Protein AF-A0A3P9NL72-F1 (afdb_monomer_lite)

Sequence (178 aa):
KIIFLPGSHTLQRVGGCELNIETKAFKGFLKYGYDGEDFLEFDLNGLKWIALRKEAVFLKLLWDTDTQDLEFHHYLLTDLCYGAFNASLVSGQSSLFKTGTVLQMYFKCININLMFLSLSLSGVRSKIMFSIILKFYESSQIRITVIAVVSAVMSIIIIALAFTAYKKRNGKSILKLD

pLDDT: mean 73.27, std 16.95, range [28.56, 97.0]

Foldseek 3Di:
DDDDDVVDKKKKKKWWKKAFPAVRDIDTWIFIDINNHTAWTQDLVVLFIDGPDPVCVVVRVVVRVCSVVSVVSNCLRPVLRVVVVVVCCVVPCVVVDDNRDMAIWMWMDTHLPRIDGDGPDPDDPDPSSVVSVVSSNVSSVVVVVVVVVVVVVVVVVVVVVVVVVVCVVVVVVVPDDD

Secondary structure (DSSP, 8-state):
-PPPPTT---EEEEEEEEEETTT--EEEEEEEEETTEEEEEEETTTTEEEESSGGGHHHHHHHTT-HHHHHHHHHIIIIIHHHHHHHHHHTTGGGG--TT-EEEEEEEEESTT-EEEEE-STT---HHHHHHHHHHHHHHHHHHHHHHHHHHHHHHHHHHHHHHHHHHHHSTTSS---

Radius of gyration: 22.79 Å; chains: 1; bounding box: 63×30×75 Å

Structure (mmCIF, N/CA/C/O backbone):
data_AF-A0A3P9NL72-F1
#
_entry.id   AF-A0A3P9NL72-F1
#
loop_
_atom_site.group_PDB
_atom_site.id
_atom_site.type_symbol
_atom_site.label_atom_id
_atom_site.label_alt_id
_atom_site.label_comp_id
_atom_site.label_asym_id
_atom_site.label_entity_id
_atom_site.label_seq_id
_atom_site.pdbx_PDB_ins_code
_atom_site.Cartn_x
_atom_site.Cartn_y
_atom_site.Cartn_z
_atom_site.occupancy
_atom_site.B_iso_or_equiv
_atom_site.auth_seq_id
_atom_site.auth_comp_id
_atom_site.auth_asym_id
_atom_site.auth_atom_id
_atom_site.pdbx_PDB_model_num
ATOM 1 N N . LYS A 1 1 ? -14.048 16.420 -19.937 1.00 28.56 1 LYS A N 1
ATOM 2 C CA . LYS A 1 1 ? -13.426 15.226 -20.560 1.00 28.56 1 LYS A CA 1
ATOM 3 C C . LYS A 1 1 ? -11.953 15.561 -20.756 1.00 28.56 1 LYS A C 1
ATOM 5 O O . LYS A 1 1 ? -11.677 16.502 -21.483 1.00 28.56 1 LYS A O 1
ATOM 10 N N . ILE A 1 2 ? -11.048 14.933 -20.007 1.00 38.72 2 ILE A N 1
ATOM 11 C CA . ILE A 1 2 ? -9.609 15.232 -20.085 1.00 38.72 2 ILE A CA 1
ATOM 12 C C . ILE A 1 2 ? -9.046 14.417 -21.255 1.00 38.72 2 ILE A C 1
ATOM 14 O O . ILE A 1 2 ? -9.309 13.220 -21.338 1.00 38.72 2 ILE A O 1
ATOM 18 N N . ILE A 1 3 ? -8.376 15.079 -22.196 1.00 39.31 3 ILE A N 1
ATOM 19 C CA . ILE A 1 3 ? -7.780 14.458 -23.385 1.00 39.31 3 ILE A CA 1
ATOM 20 C C . ILE A 1 3 ? -6.348 14.056 -23.015 1.00 39.31 3 ILE A C 1
ATOM 22 O O . ILE A 1 3 ? -5.566 14.916 -22.620 1.00 39.31 3 ILE A O 1
ATOM 26 N N . PHE A 1 4 ? -6.009 12.772 -23.136 1.00 44.59 4 PHE A N 1
ATOM 27 C CA . PHE A 1 4 ? -4.629 12.290 -23.030 1.00 44.59 4 PHE A CA 1
ATOM 28 C C . PHE A 1 4 ? -4.003 12.252 -24.427 1.00 44.59 4 PHE A C 1
ATOM 30 O O . PHE A 1 4 ? -4.633 11.786 -25.377 1.00 44.59 4 PHE A O 1
ATOM 37 N N . LEU A 1 5 ? -2.774 12.757 -24.560 1.00 37.53 5 LEU A N 1
ATOM 38 C CA . LEU A 1 5 ? -1.984 12.585 -25.781 1.00 37.53 5 LEU A CA 1
ATOM 39 C C . LEU A 1 5 ? -1.545 11.112 -25.896 1.00 37.53 5 LEU A C 1
ATOM 41 O O . LEU A 1 5 ? -1.265 10.494 -24.865 1.00 37.53 5 LEU A O 1
ATOM 45 N N . PRO A 1 6 ? -1.440 10.537 -27.108 1.00 43.03 6 PRO A N 1
ATOM 46 C CA . PRO A 1 6 ? -0.832 9.220 -27.284 1.00 43.03 6 PRO A CA 1
ATOM 47 C C . PRO A 1 6 ? 0.587 9.218 -26.689 1.00 43.03 6 PRO A C 1
ATOM 49 O O . PRO A 1 6 ? 1.409 10.061 -27.039 1.00 43.03 6 PRO A O 1
ATOM 52 N N . GLY A 1 7 ? 0.846 8.304 -25.747 1.00 55.09 7 GLY A N 1
ATOM 53 C CA . GLY A 1 7 ? 2.095 8.229 -24.972 1.00 55.09 7 GLY A CA 1
ATOM 54 C C . GLY A 1 7 ? 2.061 8.900 -23.590 1.00 55.09 7 GLY A C 1
ATOM 55 O O . GLY A 1 7 ? 3.055 8.851 -22.869 1.00 55.09 7 GLY A O 1
ATOM 56 N N . SER A 1 8 ? 0.943 9.511 -23.182 1.00 65.31 8 SER A N 1
ATOM 57 C CA . SER A 1 8 ? 0.763 10.009 -21.815 1.00 65.31 8 SER A CA 1
ATOM 58 C C . SER A 1 8 ? 0.184 8.910 -20.925 1.00 65.31 8 SER A C 1
ATOM 60 O O . SER A 1 8 ? -1.015 8.647 -20.962 1.00 65.31 8 SER A O 1
ATOM 62 N N . HIS A 1 9 ? 1.049 8.283 -20.129 1.00 73.25 9 HIS A N 1
ATOM 63 C CA . HIS A 1 9 ? 0.650 7.310 -19.116 1.00 73.25 9 HIS A CA 1
ATOM 64 C C . HIS A 1 9 ? 0.492 7.969 -17.744 1.00 73.25 9 HIS A C 1
ATOM 66 O O . HIS A 1 9 ? 1.226 8.900 -17.401 1.00 73.25 9 HIS A O 1
ATOM 72 N N . THR A 1 10 ? -0.447 7.479 -16.937 1.00 74.31 10 THR A N 1
ATOM 73 C CA . THR A 1 10 ? -0.683 7.980 -15.578 1.00 74.31 10 THR A CA 1
ATOM 74 C C . THR A 1 10 ? -0.502 6.873 -14.556 1.00 74.31 10 THR A C 1
ATOM 76 O O . THR A 1 10 ? -1.235 5.891 -14.563 1.00 74.31 10 THR A O 1
ATOM 79 N N . LEU A 1 11 ? 0.409 7.082 -13.606 1.00 76.62 11 LEU A N 1
ATOM 80 C CA . LEU A 1 11 ? 0.506 6.273 -12.395 1.00 76.62 11 LEU A CA 1
ATOM 81 C C . LEU A 1 11 ? -0.181 7.011 -11.237 1.00 76.62 11 LEU A C 1
ATOM 83 O O . LEU A 1 11 ? 0.149 8.158 -10.921 1.00 76.62 11 LEU A O 1
ATOM 87 N N . GLN A 1 12 ? -1.163 6.359 -10.624 1.00 79.69 12 GLN A N 1
ATOM 88 C CA . GLN A 1 12 ? -1.937 6.860 -9.492 1.00 79.69 12 GLN A CA 1
ATOM 89 C C . GLN A 1 12 ? -1.643 6.015 -8.260 1.00 79.69 12 GLN A C 1
ATOM 91 O O . GLN A 1 12 ? -1.530 4.798 -8.359 1.00 79.69 12 GLN A O 1
ATOM 96 N N . ARG A 1 13 ? -1.557 6.655 -7.096 1.00 83.56 13 ARG A N 1
ATOM 97 C CA . ARG A 1 13 ? -1.406 5.985 -5.800 1.00 83.56 13 ARG A CA 1
ATOM 98 C C . ARG A 1 13 ? -2.636 6.280 -4.959 1.00 83.56 13 ARG A C 1
ATOM 100 O O . ARG A 1 13 ? -3.008 7.441 -4.810 1.00 83.56 13 ARG A O 1
ATOM 107 N N . VAL A 1 14 ? -3.251 5.250 -4.399 1.00 84.88 14 VAL A N 1
ATOM 108 C CA . VAL A 1 14 ? -4.393 5.369 -3.491 1.00 84.88 14 VAL A CA 1
ATOM 109 C C . VAL A 1 14 ? -4.086 4.555 -2.249 1.00 84.88 14 VAL A C 1
ATOM 111 O O . VAL A 1 14 ? -3.877 3.352 -2.335 1.00 84.88 14 VAL A O 1
ATOM 114 N N . GLY A 1 15 ? -4.030 5.198 -1.093 1.00 86.19 15 GLY A N 1
ATOM 115 C CA . GLY A 1 15 ? -3.802 4.524 0.178 1.00 86.19 15 GLY A CA 1
ATOM 116 C C . GLY A 1 15 ? -4.697 5.084 1.259 1.00 86.19 15 GLY A C 1
ATOM 117 O O . GLY A 1 15 ? -5.299 6.143 1.092 1.00 86.19 15 GLY A O 1
ATOM 118 N N . GLY A 1 16 ? -4.800 4.374 2.366 1.00 86.38 16 GLY A N 1
ATOM 119 C CA . GLY A 1 16 ? -5.666 4.792 3.444 1.00 86.38 16 GLY A CA 1
ATOM 120 C C . GLY A 1 16 ? -6.036 3.652 4.359 1.00 86.38 16 GLY A C 1
ATOM 121 O O . GLY A 1 16 ? -5.405 2.595 4.374 1.00 86.38 16 GLY A O 1
ATOM 122 N N . CYS A 1 17 ? -7.060 3.905 5.150 1.00 89.12 17 CYS A N 1
ATOM 123 C CA . CYS A 1 17 ? -7.479 3.004 6.196 1.00 89.12 17 CYS A CA 1
ATOM 124 C C . CYS A 1 17 ? -8.907 3.302 6.633 1.00 89.12 17 CYS A C 1
ATOM 126 O O . CYS A 1 17 ? -9.408 4.423 6.501 1.00 89.12 17 CYS A O 1
ATOM 128 N N . GLU A 1 18 ? -9.544 2.275 7.170 1.00 89.06 18 GLU A N 1
ATOM 129 C CA . GLU A 1 18 ? -10.934 2.271 7.580 1.00 89.06 18 GLU A CA 1
ATOM 130 C C . GLU A 1 18 ? -11.045 1.662 8.976 1.00 89.06 18 GLU A C 1
ATOM 132 O O . GLU A 1 18 ? -10.406 0.650 9.273 1.00 89.06 18 GLU A O 1
ATOM 137 N N . LEU A 1 19 ? -11.859 2.276 9.831 1.00 86.38 19 LEU A N 1
ATOM 138 C CA . LEU A 1 19 ? -12.179 1.778 11.162 1.00 86.38 19 LEU A CA 1
ATOM 139 C C . LEU A 1 19 ? -13.691 1.726 11.336 1.00 86.38 19 LEU A C 1
ATOM 141 O O . LEU A 1 19 ? -14.369 2.754 11.355 1.00 86.38 19 LEU A O 1
ATOM 145 N N . ASN A 1 20 ? -14.215 0.524 11.531 1.00 85.94 20 ASN A N 1
ATOM 146 C CA . ASN A 1 20 ? -15.585 0.338 11.974 1.00 85.94 20 ASN A CA 1
ATOM 147 C C . ASN A 1 20 ? -15.653 0.545 13.494 1.00 85.94 20 ASN A C 1
ATOM 149 O O . ASN A 1 20 ? -15.007 -0.170 14.259 1.00 85.94 20 ASN A O 1
ATOM 153 N N . ILE A 1 21 ? -16.424 1.534 13.947 1.00 81.00 21 ILE A N 1
ATOM 154 C CA . ILE A 1 21 ? -16.446 1.922 15.367 1.00 81.00 21 ILE A CA 1
ATOM 155 C C . ILE A 1 21 ? -17.085 0.845 16.254 1.00 81.00 21 ILE A C 1
ATOM 157 O O . ILE A 1 21 ? -16.695 0.720 17.418 1.00 81.00 21 ILE A O 1
ATOM 161 N N . GLU A 1 22 ? -18.034 0.083 15.711 1.00 82.50 22 GLU A N 1
ATOM 162 C CA . GLU A 1 22 ? -18.830 -0.918 16.425 1.00 82.50 22 GLU A CA 1
ATOM 163 C C . GLU A 1 22 ? -18.078 -2.241 16.564 1.00 82.50 22 GLU A C 1
ATOM 165 O O . GLU A 1 22 ? -17.827 -2.705 17.671 1.00 82.50 22 GLU A O 1
ATOM 170 N N . THR A 1 23 ? -17.645 -2.811 15.440 1.00 87.06 23 THR A N 1
ATOM 171 C CA . THR A 1 23 ? -16.913 -4.089 15.415 1.00 87.06 23 THR A CA 1
ATOM 172 C C . THR A 1 23 ? -15.437 -3.935 15.771 1.00 87.06 23 THR A C 1
ATOM 174 O O . THR A 1 23 ? -14.748 -4.933 15.959 1.00 87.06 23 THR A O 1
ATOM 177 N N . LYS A 1 24 ? -14.929 -2.693 15.812 1.00 84.31 24 LYS A N 1
ATOM 178 C CA . LYS A 1 24 ? -13.494 -2.367 15.877 1.00 84.31 24 LYS A CA 1
ATOM 179 C C . LYS A 1 24 ? -12.679 -2.966 14.729 1.00 84.31 24 LYS A C 1
ATOM 181 O O . LYS A 1 24 ? -11.453 -2.981 14.799 1.00 84.31 24 LYS A O 1
ATOM 186 N N . ALA A 1 25 ? -13.337 -3.414 13.657 1.00 88.94 25 ALA A N 1
ATOM 187 C CA . ALA A 1 25 ? -12.658 -3.910 12.475 1.00 88.94 25 ALA A CA 1
ATOM 188 C C . ALA A 1 25 ? -11.849 -2.775 11.841 1.00 88.94 25 ALA A C 1
ATOM 190 O O . ALA A 1 25 ? -12.392 -1.722 11.495 1.00 88.94 25 ALA A O 1
ATOM 191 N N . PHE A 1 26 ? -10.549 -3.012 11.704 1.00 89.69 26 PHE A N 1
ATOM 192 C CA . PHE A 1 26 ? -9.607 -2.092 11.094 1.00 89.69 26 PHE A CA 1
ATOM 193 C C . PHE A 1 26 ? -9.101 -2.670 9.777 1.00 89.69 26 PHE A C 1
ATOM 195 O O . PHE A 1 26 ? -8.783 -3.857 9.691 1.00 89.69 26 PHE A O 1
ATOM 202 N N . LYS A 1 27 ? -9.003 -1.825 8.754 1.00 91.62 27 LYS A N 1
ATOM 203 C CA . LYS A 1 27 ? -8.494 -2.214 7.443 1.00 91.62 27 LYS A CA 1
ATOM 204 C C . LYS A 1 27 ? -7.645 -1.097 6.863 1.00 91.62 27 LYS A C 1
ATOM 206 O O . LYS A 1 27 ? -8.181 -0.055 6.513 1.00 91.62 27 LYS A O 1
ATOM 211 N N . GLY A 1 28 ? -6.347 -1.329 6.712 1.00 91.62 28 GLY A N 1
ATOM 212 C CA . GLY A 1 28 ? -5.484 -0.504 5.867 1.00 91.62 28 GLY A CA 1
ATOM 213 C C . GLY A 1 28 ? -5.530 -0.972 4.411 1.00 91.62 28 GLY A C 1
ATOM 214 O O . GLY A 1 28 ? -5.886 -2.118 4.130 1.00 91.62 28 GLY A O 1
ATOM 215 N N . PHE A 1 29 ? -5.147 -0.109 3.476 1.00 92.75 29 PHE A N 1
ATOM 216 C CA . PHE A 1 29 ? -4.882 -0.499 2.091 1.00 92.75 29 PHE A CA 1
ATOM 217 C C . PHE A 1 29 ? -3.933 0.494 1.416 1.00 92.75 29 PHE A C 1
ATOM 219 O O . PHE A 1 29 ? -3.883 1.681 1.747 1.00 92.75 29 PHE A O 1
ATOM 226 N N . LEU A 1 30 ? -3.206 0.008 0.413 1.00 90.56 30 LEU A N 1
ATOM 227 C CA . LEU A 1 30 ? -2.407 0.830 -0.484 1.00 90.56 30 LEU A CA 1
ATOM 228 C C . LEU A 1 30 ? -2.335 0.165 -1.855 1.00 90.56 30 LEU A C 1
ATOM 230 O O . LEU A 1 30 ? -1.925 -0.983 -1.978 1.00 90.56 30 LEU A O 1
ATOM 234 N N . LYS A 1 31 ? -2.743 0.898 -2.885 1.00 91.88 31 LYS A N 1
ATOM 235 C CA . LYS A 1 31 ? -2.822 0.443 -4.268 1.00 91.88 31 LYS A CA 1
ATOM 236 C C . LYS A 1 31 ? -2.204 1.468 -5.208 1.00 91.88 31 LYS A C 1
ATOM 238 O O . LYS A 1 31 ? -2.252 2.676 -4.964 1.00 91.88 31 LYS A O 1
ATOM 243 N N . TYR A 1 32 ? -1.661 0.971 -6.305 1.00 87.56 32 TYR A N 1
ATOM 244 C CA . TYR A 1 32 ? -1.271 1.750 -7.463 1.00 87.56 32 TYR A CA 1
ATOM 245 C C . TYR A 1 32 ? -2.146 1.361 -8.647 1.00 87.56 32 TYR A C 1
ATOM 247 O O . TYR A 1 32 ? -2.382 0.175 -8.880 1.00 87.56 32 TYR A O 1
ATOM 255 N N . GLY A 1 33 ? -2.590 2.367 -9.393 1.00 87.50 33 GLY A N 1
ATOM 256 C CA . GLY A 1 33 ? -3.288 2.206 -10.661 1.00 87.50 33 GLY A CA 1
ATOM 257 C C . GLY A 1 33 ? -2.478 2.808 -11.804 1.00 87.50 33 GLY A C 1
ATOM 258 O O . GLY A 1 33 ? -1.889 3.876 -11.643 1.00 87.50 33 GLY A O 1
ATOM 259 N N . TYR A 1 34 ? -2.444 2.137 -12.948 1.00 83.56 34 TYR A N 1
ATOM 260 C CA . TYR A 1 34 ? -1.763 2.583 -14.160 1.00 83.56 34 TYR A CA 1
ATOM 261 C C . TYR A 1 34 ? -2.797 2.752 -15.272 1.00 83.56 34 TYR A C 1
ATOM 263 O O . TYR A 1 34 ? -3.558 1.829 -15.548 1.00 83.56 34 TYR A O 1
ATOM 271 N N . ASP A 1 35 ? -2.877 3.949 -15.851 1.00 85.31 35 ASP A N 1
ATOM 272 C CA . ASP A 1 35 ? -3.889 4.343 -16.845 1.00 85.31 35 ASP A CA 1
ATOM 273 C C . ASP A 1 35 ? -5.341 4.101 -16.394 1.00 85.31 35 ASP A C 1
ATOM 275 O O . ASP A 1 35 ? -6.240 3.853 -17.192 1.00 85.31 35 ASP A O 1
ATOM 279 N N . GLY A 1 36 ? -5.575 4.225 -15.084 1.00 81.81 36 GLY A N 1
ATOM 280 C CA . GLY A 1 36 ? -6.889 4.045 -14.465 1.00 81.81 36 GLY A CA 1
ATOM 281 C C . GLY A 1 36 ? -7.246 2.596 -14.128 1.00 81.81 36 GLY A C 1
ATOM 282 O O . GLY A 1 36 ? -8.321 2.370 -13.578 1.00 81.81 36 GLY A O 1
ATOM 283 N N . GLU A 1 37 ? -6.360 1.637 -14.399 1.00 87.75 37 GLU A N 1
ATOM 284 C CA . GLU A 1 37 ? -6.552 0.222 -14.070 1.00 87.75 37 GLU A CA 1
ATOM 285 C C . GLU A 1 37 ? -5.669 -0.207 -12.894 1.00 87.75 37 GLU A C 1
ATOM 287 O O . GLU A 1 37 ? -4.556 0.293 -12.725 1.00 87.75 37 GLU A O 1
ATOM 292 N N . ASP A 1 38 ? -6.150 -1.156 -12.090 1.00 90.69 38 ASP A 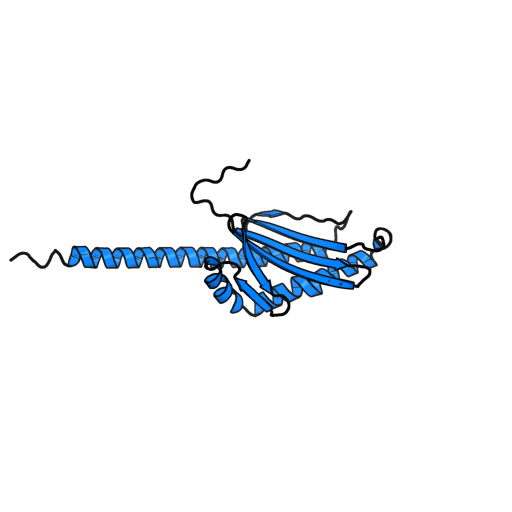N 1
ATOM 293 C CA . ASP A 1 38 ? -5.406 -1.710 -10.958 1.00 90.69 38 ASP A CA 1
ATOM 294 C C . ASP A 1 38 ? -4.073 -2.325 -11.418 1.00 90.69 38 ASP A C 1
ATOM 296 O O . ASP A 1 38 ? -4.016 -3.098 -12.376 1.00 90.69 38 ASP A O 1
ATOM 300 N N . PHE A 1 39 ? -2.983 -1.975 -10.733 1.00 89.94 39 PHE A N 1
ATOM 301 C CA . PHE A 1 39 ? -1.625 -2.285 -11.184 1.00 89.94 39 PHE A CA 1
ATOM 302 C C . PHE A 1 39 ? -0.792 -3.000 -10.116 1.00 89.94 39 PHE A C 1
ATOM 304 O O . PHE A 1 39 ? -0.227 -4.066 -10.376 1.00 89.94 39 PHE A O 1
ATOM 311 N N . LEU A 1 40 ? -0.752 -2.448 -8.901 1.00 92.38 40 LEU A N 1
ATOM 312 C CA . LEU A 1 40 ? -0.002 -2.996 -7.769 1.00 92.38 40 LEU A CA 1
ATOM 313 C C . LEU A 1 40 ? -0.794 -2.813 -6.472 1.00 92.38 40 LEU A C 1
ATOM 315 O O . LEU A 1 40 ? -1.400 -1.766 -6.270 1.00 92.38 40 LEU A O 1
ATOM 319 N N . GLU A 1 41 ? -0.755 -3.781 -5.566 1.00 95.56 41 GLU A N 1
ATOM 320 C CA . GLU A 1 41 ? -1.415 -3.697 -4.258 1.00 95.56 41 GLU A CA 1
ATOM 321 C C . GLU A 1 41 ? -0.459 -4.108 -3.145 1.00 95.56 41 GLU A C 1
ATOM 323 O O . GLU A 1 41 ? 0.314 -5.044 -3.305 1.00 95.56 41 GLU A O 1
ATOM 328 N N . PHE A 1 42 ? -0.482 -3.395 -2.026 1.00 95.50 42 PHE A N 1
ATOM 329 C CA . PHE A 1 42 ? 0.314 -3.737 -0.858 1.00 95.50 42 PHE A CA 1
ATOM 330 C C . PHE A 1 42 ? -0.444 -4.741 0.013 1.00 95.50 42 PHE A C 1
ATOM 332 O O . PHE A 1 42 ? -1.512 -4.430 0.543 1.00 95.50 42 PHE A O 1
ATOM 339 N N . ASP A 1 43 ? 0.120 -5.935 0.174 1.00 96.00 43 ASP A N 1
ATOM 340 C CA . ASP A 1 43 ? -0.336 -6.929 1.137 1.00 96.00 43 ASP A CA 1
ATOM 341 C C . ASP A 1 43 ? 0.185 -6.554 2.522 1.00 96.00 43 ASP A C 1
ATOM 343 O O . ASP A 1 43 ? 1.338 -6.817 2.870 1.00 96.00 43 ASP A O 1
ATOM 347 N N . LEU A 1 44 ? -0.688 -5.929 3.308 1.00 93.50 44 LEU A N 1
ATOM 348 C CA . LEU A 1 44 ? -0.387 -5.504 4.672 1.00 93.50 44 LEU A CA 1
ATOM 349 C C . LEU A 1 44 ? -0.016 -6.666 5.590 1.00 93.50 44 LEU A C 1
ATOM 351 O O . LEU A 1 44 ? 0.865 -6.508 6.424 1.00 93.50 44 LEU A O 1
ATOM 355 N N . ASN A 1 45 ? -0.649 -7.828 5.430 1.00 91.88 45 ASN A N 1
ATOM 356 C CA . ASN A 1 45 ? -0.391 -8.971 6.305 1.00 91.88 45 ASN A CA 1
ATOM 357 C C . ASN A 1 45 ? 0.929 -9.657 5.945 1.00 91.88 45 ASN A C 1
ATOM 359 O O . ASN A 1 45 ? 1.654 -10.123 6.818 1.00 91.88 45 ASN A O 1
ATOM 363 N N . GLY A 1 46 ? 1.225 -9.738 4.647 1.00 93.38 46 GLY A N 1
ATOM 364 C CA . GLY A 1 46 ? 2.435 -10.369 4.133 1.00 93.38 46 GLY A CA 1
ATOM 365 C C . GLY A 1 46 ? 3.648 -9.447 4.014 1.00 93.38 46 GLY A C 1
ATOM 366 O O . GLY A 1 46 ? 4.690 -9.940 3.590 1.00 93.38 46 GLY A O 1
ATOM 367 N N . LEU A 1 47 ? 3.501 -8.149 4.320 1.00 94.69 47 LEU A N 1
ATOM 368 C CA . LEU A 1 47 ? 4.486 -7.080 4.096 1.00 94.69 47 LEU A CA 1
ATOM 369 C C . LEU A 1 47 ? 5.170 -7.201 2.730 1.00 94.69 47 LEU A C 1
ATOM 371 O O . LEU A 1 47 ? 6.388 -7.303 2.624 1.00 94.69 47 LEU A O 1
ATOM 375 N N . LYS A 1 48 ? 4.372 -7.235 1.666 1.00 95.19 48 LYS A N 1
ATOM 376 C CA . LYS A 1 48 ? 4.878 -7.408 0.301 1.00 95.19 48 LYS A CA 1
ATOM 377 C C . LYS A 1 48 ? 3.937 -6.795 -0.714 1.00 95.19 48 LYS A C 1
ATOM 379 O O . LYS A 1 48 ? 2.751 -6.610 -0.464 1.00 95.19 48 LYS A O 1
ATOM 384 N N . TRP A 1 49 ? 4.443 -6.542 -1.905 1.00 96.12 49 TRP A N 1
ATOM 385 C CA . TRP A 1 49 ? 3.635 -6.098 -3.026 1.00 96.12 49 TRP A CA 1
ATOM 386 C C . TRP A 1 49 ? 2.999 -7.282 -3.751 1.00 96.12 49 TRP A C 1
ATOM 388 O O . TRP A 1 49 ? 3.576 -8.361 -3.878 1.00 96.12 49 TRP A O 1
ATOM 398 N N . ILE A 1 50 ? 1.801 -7.084 -4.276 1.00 97.00 50 ILE A N 1
ATOM 399 C CA . ILE A 1 50 ? 1.094 -7.991 -5.170 1.00 97.00 50 ILE A CA 1
ATOM 400 C C . ILE A 1 50 ? 1.028 -7.298 -6.526 1.00 97.00 50 ILE A C 1
ATOM 402 O O . ILE A 1 50 ? 0.471 -6.208 -6.661 1.00 97.00 50 ILE A O 1
ATOM 406 N N . ALA A 1 51 ? 1.617 -7.933 -7.538 1.00 94.94 51 ALA A N 1
ATOM 407 C CA . ALA A 1 51 ? 1.503 -7.485 -8.916 1.00 94.94 51 ALA A CA 1
ATOM 408 C C . ALA A 1 51 ? 0.162 -7.953 -9.479 1.00 94.94 51 ALA A C 1
ATOM 410 O O . ALA A 1 51 ? -0.078 -9.155 -9.580 1.00 94.94 51 ALA A O 1
ATOM 411 N N . LEU A 1 52 ? -0.701 -7.004 -9.838 1.00 95.81 52 LEU A N 1
ATOM 412 C CA . LEU A 1 52 ? -2.018 -7.294 -10.413 1.00 95.81 52 LEU A CA 1
ATOM 413 C C . LEU A 1 52 ? -1.946 -7.419 -11.939 1.00 95.81 52 LEU A C 1
ATOM 415 O O . LEU A 1 52 ? -2.809 -8.033 -12.563 1.00 95.81 52 LEU A O 1
ATOM 419 N N . ARG A 1 53 ? -0.874 -6.888 -12.539 1.00 91.06 53 ARG A N 1
ATOM 420 C CA . ARG A 1 53 ? -0.570 -7.001 -13.967 1.00 91.06 53 ARG A CA 1
ATOM 421 C C . ARG A 1 53 ? 0.863 -7.468 -14.192 1.00 91.06 53 ARG A C 1
ATOM 423 O O . ARG A 1 53 ? 1.732 -7.288 -13.338 1.00 91.06 53 ARG A O 1
ATOM 430 N N . LYS A 1 54 ? 1.125 -8.054 -15.363 1.00 90.75 54 LYS A N 1
ATOM 431 C CA . LYS A 1 54 ? 2.443 -8.618 -15.710 1.00 90.75 54 LYS A CA 1
ATOM 432 C C . LYS A 1 54 ? 3.521 -7.538 -15.774 1.00 90.75 54 LYS A C 1
ATOM 434 O O . LYS A 1 54 ? 4.648 -7.755 -15.345 1.00 90.75 54 LYS A O 1
ATOM 439 N N . GLU A 1 55 ? 3.146 -6.359 -16.243 1.00 85.44 55 GLU A N 1
ATOM 440 C CA . GLU A 1 55 ? 3.978 -5.165 -16.351 1.00 85.44 55 GLU A CA 1
ATOM 441 C C . GLU A 1 55 ? 4.449 -4.661 -14.973 1.00 85.44 55 GLU A C 1
ATOM 443 O O . GLU A 1 55 ? 5.490 -4.017 -14.870 1.00 85.44 55 GLU A O 1
ATOM 448 N N . ALA A 1 56 ? 3.728 -4.998 -13.897 1.00 86.81 56 ALA A N 1
ATOM 449 C CA . ALA A 1 56 ? 4.047 -4.584 -12.533 1.00 86.81 56 ALA A CA 1
ATOM 450 C C . ALA A 1 56 ? 5.002 -5.545 -11.798 1.00 86.81 56 ALA A C 1
ATOM 452 O O . ALA A 1 56 ? 5.491 -5.215 -10.717 1.00 86.81 56 ALA A O 1
ATOM 453 N N . VAL A 1 57 ? 5.300 -6.726 -12.360 1.00 91.50 57 VAL A N 1
ATOM 454 C CA . VAL A 1 57 ? 6.116 -7.765 -11.696 1.00 91.50 57 VAL A CA 1
ATOM 455 C C . VAL A 1 57 ? 7.519 -7.260 -11.365 1.00 91.50 57 VAL A C 1
ATOM 457 O O . VAL A 1 57 ? 8.026 -7.525 -10.278 1.00 91.50 57 VAL A O 1
ATOM 460 N N . PHE A 1 58 ? 8.129 -6.488 -12.268 1.00 85.31 58 PHE A N 1
ATOM 461 C CA . PHE A 1 58 ? 9.441 -5.892 -12.022 1.00 85.31 58 PHE A CA 1
ATOM 462 C C . PHE A 1 58 ? 9.419 -4.927 -10.827 1.00 85.31 58 PHE A C 1
ATOM 464 O O . PHE A 1 58 ? 10.295 -4.989 -9.969 1.00 85.31 58 PHE A O 1
ATOM 471 N N . LEU A 1 59 ? 8.393 -4.074 -10.737 1.00 83.25 59 LEU A N 1
ATOM 472 C CA . LEU A 1 59 ? 8.248 -3.123 -9.633 1.00 83.25 59 LEU A CA 1
ATOM 473 C C . LEU A 1 59 ? 7.989 -3.827 -8.305 1.00 83.25 59 LEU A C 1
ATOM 475 O O . LEU A 1 59 ? 8.600 -3.455 -7.310 1.00 83.25 59 LEU A O 1
ATOM 479 N N . LYS A 1 60 ? 7.155 -4.874 -8.300 1.00 91.62 60 LYS A N 1
ATOM 480 C CA . LYS A 1 60 ? 6.980 -5.745 -7.131 1.00 91.62 60 LYS A CA 1
ATOM 481 C C . LYS A 1 60 ? 8.327 -6.273 -6.636 1.00 91.62 60 LYS A C 1
ATOM 483 O O . LYS A 1 60 ? 8.640 -6.104 -5.467 1.00 91.62 60 LYS A O 1
ATOM 488 N N . LEU A 1 61 ? 9.115 -6.896 -7.517 1.00 90.44 61 LEU A N 1
ATOM 489 C CA . LEU A 1 61 ? 10.407 -7.478 -7.142 1.00 90.44 61 LEU A CA 1
ATOM 490 C C . LEU A 1 61 ? 11.366 -6.421 -6.598 1.00 90.44 61 LEU A C 1
ATOM 492 O O . LEU A 1 61 ? 12.027 -6.670 -5.601 1.00 90.44 61 LEU A O 1
ATOM 496 N N . LEU A 1 62 ? 11.420 -5.245 -7.225 1.00 85.75 62 LEU A N 1
ATOM 497 C CA . LEU A 1 62 ? 12.263 -4.149 -6.762 1.00 85.75 62 LEU A CA 1
ATOM 498 C C . LEU A 1 62 ? 11.826 -3.653 -5.377 1.00 85.75 62 LEU A C 1
ATOM 500 O O . LEU A 1 62 ? 12.655 -3.495 -4.489 1.00 85.75 62 LEU A O 1
ATOM 504 N N . TRP A 1 63 ? 10.533 -3.411 -5.177 1.00 87.88 63 TRP A N 1
ATOM 505 C CA . TRP A 1 63 ? 10.029 -2.819 -3.937 1.00 87.88 63 TRP A CA 1
ATOM 506 C C . TRP A 1 63 ? 9.966 -3.805 -2.772 1.00 87.88 63 TRP A C 1
ATOM 508 O O . TRP A 1 63 ? 10.095 -3.381 -1.632 1.00 87.88 63 TRP A O 1
ATOM 518 N N . ASP A 1 64 ? 9.838 -5.105 -3.039 1.00 92.81 64 ASP A N 1
ATOM 519 C CA . ASP A 1 64 ? 9.919 -6.143 -2.005 1.00 92.81 64 ASP A CA 1
ATOM 520 C C . ASP A 1 64 ? 11.331 -6.296 -1.412 1.00 92.81 64 ASP A C 1
ATOM 522 O O . ASP A 1 64 ? 11.488 -6.929 -0.371 1.00 92.81 64 ASP A O 1
ATOM 526 N N . THR A 1 65 ? 12.368 -5.737 -2.051 1.00 90.81 65 THR A N 1
ATOM 527 C CA . THR A 1 65 ? 13.735 -5.759 -1.494 1.00 90.81 65 THR A CA 1
ATOM 528 C C . THR A 1 65 ? 13.980 -4.681 -0.443 1.00 90.81 65 THR A C 1
ATOM 530 O O . THR A 1 65 ? 14.923 -4.801 0.338 1.00 90.81 65 THR A O 1
ATOM 533 N N . ASP A 1 66 ? 13.140 -3.645 -0.396 1.00 88.06 66 ASP A N 1
ATOM 534 C CA . ASP A 1 66 ? 13.284 -2.529 0.535 1.00 88.06 66 ASP A CA 1
ATOM 535 C C . ASP A 1 66 ? 12.469 -2.784 1.808 1.00 88.06 66 ASP A C 1
ATOM 537 O O . ASP A 1 66 ? 11.354 -2.292 1.980 1.00 88.06 66 ASP A O 1
ATOM 541 N N . THR A 1 67 ? 13.019 -3.596 2.712 1.00 89.44 67 THR A N 1
ATOM 542 C CA . THR A 1 67 ? 12.324 -4.008 3.942 1.00 89.44 67 THR A CA 1
ATOM 543 C C . THR A 1 67 ? 11.936 -2.830 4.830 1.00 89.44 67 THR A C 1
ATOM 545 O O . THR A 1 67 ? 10.863 -2.848 5.430 1.00 89.44 67 THR A O 1
ATOM 548 N N . GLN A 1 68 ? 12.767 -1.786 4.878 1.00 88.06 68 GLN A N 1
ATOM 549 C CA . GLN A 1 68 ? 12.484 -0.583 5.658 1.00 88.06 68 GLN A CA 1
ATOM 550 C C . GLN A 1 68 ? 11.252 0.145 5.116 1.00 88.06 68 GLN A C 1
ATOM 552 O O . GLN A 1 68 ? 10.399 0.594 5.883 1.00 88.06 68 GLN A O 1
ATOM 557 N N . ASP A 1 69 ? 11.131 0.241 3.795 1.00 84.31 69 ASP A N 1
ATOM 558 C CA . ASP A 1 69 ? 9.972 0.854 3.165 1.00 84.31 69 ASP A CA 1
ATOM 559 C C . ASP A 1 69 ? 8.697 0.003 3.340 1.00 84.31 69 ASP A C 1
ATOM 561 O O . ASP A 1 69 ? 7.623 0.558 3.586 1.00 84.31 69 ASP A O 1
ATOM 565 N N . LEU A 1 70 ? 8.787 -1.332 3.303 1.00 91.44 70 LEU A N 1
ATOM 566 C CA . LEU A 1 70 ? 7.650 -2.224 3.593 1.00 91.44 70 LEU A CA 1
ATOM 567 C C . LEU A 1 70 ? 7.145 -2.036 5.035 1.00 91.44 70 LEU A C 1
ATOM 569 O O . LEU A 1 70 ? 5.942 -1.866 5.256 1.00 91.44 70 LEU A O 1
ATOM 573 N N . GLU A 1 71 ? 8.056 -2.004 6.009 1.00 91.75 71 GLU A N 1
ATOM 574 C CA . GLU A 1 71 ? 7.742 -1.754 7.422 1.00 91.75 71 GLU A CA 1
ATOM 575 C C . GLU A 1 71 ? 7.143 -0.361 7.638 1.00 91.75 71 GLU A C 1
ATOM 577 O O . GLU A 1 71 ? 6.166 -0.202 8.376 1.00 91.75 71 GLU A O 1
ATOM 582 N N . PHE A 1 72 ? 7.676 0.652 6.952 1.00 87.69 72 PHE A N 1
ATOM 583 C CA . PHE A 1 72 ? 7.141 2.006 7.002 1.00 87.69 72 PHE A CA 1
ATOM 584 C C . PHE A 1 72 ? 5.700 2.071 6.483 1.00 87.69 72 PHE A C 1
ATOM 586 O O . PHE A 1 72 ? 4.843 2.686 7.124 1.00 87.69 72 PHE A O 1
ATOM 593 N N . HIS A 1 73 ? 5.409 1.427 5.348 1.00 88.50 73 HIS A N 1
ATOM 594 C CA . HIS A 1 73 ? 4.049 1.353 4.815 1.00 88.50 73 HIS A CA 1
ATOM 595 C C . HIS A 1 73 ? 3.109 0.622 5.765 1.00 88.50 73 HIS A C 1
ATOM 597 O O . HIS A 1 73 ? 1.990 1.090 5.969 1.00 88.50 73 HIS A O 1
ATOM 603 N N . HIS A 1 74 ? 3.565 -0.476 6.369 1.00 93.38 74 HIS A N 1
ATOM 604 C CA . HIS A 1 74 ? 2.800 -1.186 7.384 1.00 93.38 74 HIS A CA 1
ATOM 605 C C . HIS A 1 74 ? 2.450 -0.252 8.549 1.00 93.38 74 HIS A C 1
ATOM 607 O O . HIS A 1 74 ? 1.275 0.035 8.750 1.00 93.38 74 HIS A O 1
ATOM 613 N N . TYR A 1 75 ? 3.449 0.328 9.221 1.00 90.38 75 TYR A N 1
ATOM 614 C CA . TYR A 1 75 ? 3.258 1.255 10.345 1.00 90.38 75 TYR A CA 1
ATOM 615 C C . TYR A 1 75 ? 2.329 2.438 10.011 1.00 90.38 75 TYR A C 1
ATOM 617 O O . TYR A 1 75 ? 1.469 2.827 10.806 1.00 90.38 75 TYR A O 1
ATOM 625 N N . LEU A 1 76 ? 2.483 3.023 8.818 1.00 86.00 76 LEU A N 1
ATOM 626 C CA . LEU A 1 76 ? 1.663 4.140 8.349 1.00 86.00 76 LEU A CA 1
ATOM 627 C C . LEU A 1 76 ? 0.184 3.751 8.207 1.00 86.00 76 LEU A C 1
ATOM 629 O O . LEU A 1 76 ? -0.703 4.517 8.591 1.00 86.00 76 LEU A O 1
ATOM 633 N N . LEU A 1 77 ? -0.067 2.575 7.630 1.00 90.44 77 LEU A N 1
ATOM 634 C CA . LEU A 1 77 ? -1.398 2.070 7.294 1.00 90.44 77 LEU A CA 1
ATOM 635 C C . LEU A 1 77 ? -2.053 1.293 8.440 1.00 90.44 77 LEU A C 1
ATOM 637 O O . LEU A 1 77 ? -3.232 0.969 8.318 1.00 90.44 77 LEU A O 1
ATOM 641 N N . THR A 1 78 ? -1.327 1.018 9.528 1.00 90.88 78 THR A N 1
ATOM 642 C CA . THR A 1 78 ? -1.830 0.397 10.759 1.00 90.88 78 THR A CA 1
ATOM 643 C C . THR A 1 78 ? -1.789 1.382 11.925 1.00 90.88 78 THR A C 1
ATOM 645 O O . THR A 1 78 ? -2.758 2.109 12.141 1.00 90.88 78 THR A O 1
ATOM 648 N N . ASP A 1 79 ? -0.675 1.452 12.650 1.00 88.88 79 ASP A N 1
ATOM 649 C CA . ASP A 1 79 ? -0.536 2.126 13.940 1.00 88.88 79 ASP A CA 1
ATOM 650 C C . ASP A 1 79 ? -0.807 3.623 13.843 1.00 88.88 79 ASP A C 1
ATOM 652 O O . ASP A 1 79 ? -1.567 4.185 14.637 1.00 88.88 79 ASP A O 1
ATOM 656 N N . LEU A 1 80 ? -0.211 4.285 12.848 1.00 83.88 80 LEU A N 1
ATOM 657 C CA . LEU A 1 80 ? -0.330 5.732 12.718 1.00 83.88 80 LEU A CA 1
ATOM 658 C C . LEU A 1 80 ? -1.747 6.134 12.302 1.00 83.88 80 LEU A C 1
ATOM 660 O O . LEU A 1 80 ? -2.308 7.095 12.838 1.00 83.88 80 LEU A O 1
ATOM 664 N N . CYS A 1 81 ? -2.351 5.373 11.389 1.00 83.00 81 CYS A N 1
ATOM 665 C CA . CYS A 1 81 ? -3.740 5.584 11.024 1.00 83.00 81 CYS A CA 1
ATOM 666 C C . CYS A 1 81 ? -4.695 5.309 12.195 1.00 83.00 81 CYS A C 1
ATOM 668 O O . CYS A 1 81 ? -5.555 6.137 12.507 1.00 83.00 81 CYS A O 1
ATOM 670 N N . TYR A 1 82 ? -4.547 4.166 12.861 1.00 85.25 82 TYR A N 1
ATOM 671 C CA . TYR A 1 82 ? -5.386 3.804 13.996 1.00 85.25 82 TYR A CA 1
ATOM 672 C C . TYR A 1 82 ? -5.274 4.845 15.118 1.00 85.25 82 TYR A C 1
ATOM 674 O O . TYR A 1 82 ? -6.284 5.277 15.678 1.00 85.25 82 TYR A O 1
ATOM 682 N N . GLY A 1 83 ? -4.060 5.337 15.380 1.00 83.56 83 GLY A N 1
ATOM 683 C CA . GLY A 1 83 ? -3.809 6.442 16.300 1.00 83.56 83 GLY A CA 1
ATOM 684 C C . GLY A 1 83 ? -4.545 7.727 15.906 1.00 83.56 83 GLY A C 1
ATOM 685 O O . GLY A 1 83 ? -5.114 8.393 16.772 1.00 83.56 83 GLY A O 1
ATOM 686 N N . ALA A 1 84 ? -4.611 8.055 14.611 1.00 78.25 84 ALA A N 1
ATOM 687 C CA . ALA A 1 84 ? -5.374 9.203 14.122 1.00 78.25 84 ALA A CA 1
ATOM 688 C C . ALA A 1 84 ? -6.888 9.049 14.364 1.00 78.25 84 ALA A C 1
ATOM 690 O O . ALA A 1 84 ? -7.543 10.011 14.786 1.00 78.25 84 ALA A O 1
ATOM 691 N N . PHE A 1 85 ? -7.444 7.848 14.167 1.00 79.38 85 PHE A N 1
ATOM 692 C CA . PHE A 1 85 ? -8.840 7.569 14.512 1.00 79.38 85 PHE A CA 1
ATOM 69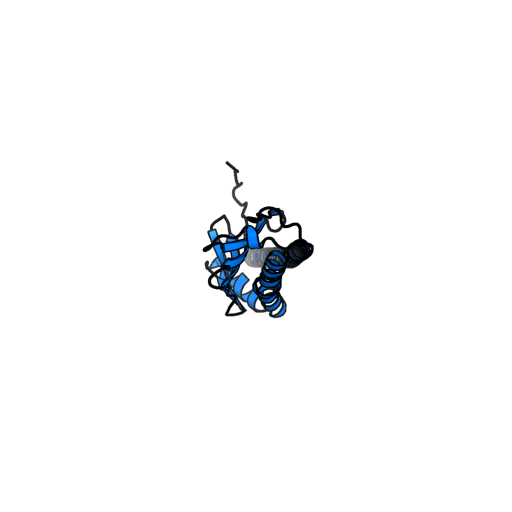3 C C . PHE A 1 85 ? -9.086 7.666 16.017 1.00 79.38 85 PHE A C 1
ATOM 695 O O . PHE A 1 85 ? -10.026 8.342 16.434 1.00 79.38 85 PHE A O 1
ATOM 702 N N . ASN A 1 86 ? -8.227 7.060 16.839 1.00 78.50 86 ASN A N 1
ATOM 703 C CA . ASN A 1 86 ? -8.390 7.069 18.291 1.00 78.50 86 ASN A CA 1
ATOM 704 C C . ASN A 1 86 ? -8.301 8.488 18.869 1.00 78.50 86 ASN A C 1
ATOM 706 O O . ASN A 1 86 ? -9.134 8.880 19.681 1.00 78.50 86 ASN A O 1
ATOM 710 N N . ALA A 1 87 ? -7.358 9.303 18.389 1.00 74.38 87 ALA A N 1
ATOM 711 C CA . ALA A 1 87 ? -7.265 10.710 18.774 1.00 74.38 87 ALA A CA 1
ATOM 712 C C . ALA A 1 87 ? -8.549 11.487 18.429 1.00 74.38 87 ALA A C 1
ATOM 714 O O . ALA A 1 87 ? -9.036 12.276 19.239 1.00 74.38 87 ALA A O 1
ATOM 715 N N . SER A 1 88 ? -9.128 11.228 17.251 1.00 67.12 88 SER A N 1
ATOM 716 C CA . SER A 1 88 ? -10.375 11.869 16.813 1.00 67.12 88 SER A CA 1
ATOM 717 C C . SER A 1 88 ? -11.568 11.437 17.678 1.00 67.12 88 SER A C 1
ATOM 719 O O . SER A 1 88 ? -12.363 12.282 18.093 1.00 67.12 88 SER A O 1
ATOM 721 N N . LEU A 1 89 ? -11.647 10.150 18.037 1.00 70.69 89 LEU A N 1
ATOM 722 C CA . LEU A 1 89 ? -12.665 9.603 18.942 1.00 70.69 89 LEU A CA 1
ATOM 723 C C . LEU A 1 89 ? -12.563 10.199 20.356 1.00 70.69 89 LEU A C 1
ATOM 725 O O . LEU A 1 89 ? -13.578 10.615 20.915 1.00 70.69 89 LEU A O 1
ATOM 729 N N . VAL A 1 90 ? -11.347 10.284 20.912 1.00 68.00 90 VAL A N 1
ATOM 730 C CA . VAL A 1 90 ? -11.080 10.838 22.254 1.00 68.00 90 VAL A CA 1
ATOM 731 C C . VAL A 1 90 ? -11.359 12.343 22.317 1.00 68.00 90 VAL A C 1
ATOM 733 O O . VAL A 1 90 ? -11.849 12.824 23.333 1.00 68.00 90 VAL A O 1
ATOM 736 N N . SER A 1 91 ? -11.135 13.092 21.230 1.00 64.25 91 SER A N 1
ATOM 737 C CA . SER A 1 91 ? -11.401 14.542 21.168 1.00 64.25 91 SER A CA 1
ATOM 738 C C . SER A 1 91 ? -12.888 14.951 21.179 1.00 64.25 91 SER A C 1
ATOM 740 O O . SER A 1 91 ? -13.203 16.112 20.932 1.00 64.25 91 SER A O 1
ATOM 742 N N . GLY A 1 92 ? -13.813 14.031 21.475 1.00 56.38 92 GLY A N 1
ATOM 743 C CA . GLY A 1 92 ? -15.234 14.344 21.671 1.00 56.38 92 GLY A CA 1
ATOM 744 C C . GLY A 1 92 ? -16.085 14.349 20.399 1.00 56.38 92 GLY A C 1
ATOM 745 O O . GLY A 1 92 ? -17.247 14.739 20.449 1.00 56.38 92 GLY A O 1
ATOM 746 N N . GLN A 1 93 ? -15.558 13.865 19.269 1.00 60.06 93 GLN A N 1
ATOM 747 C CA . GLN A 1 93 ? -16.361 13.631 18.058 1.00 60.06 93 GLN A CA 1
ATOM 748 C C . GLN A 1 93 ? -17.189 12.338 18.133 1.00 60.06 93 GLN A C 1
ATOM 750 O O . GLN A 1 93 ? -17.939 12.037 17.212 1.00 60.06 93 GLN A O 1
ATOM 755 N N . SER A 1 94 ? -17.093 11.586 19.235 1.00 57.16 94 SER A N 1
ATOM 756 C CA . SER A 1 94 ? -17.853 10.354 19.477 1.00 57.16 94 SER A CA 1
ATOM 757 C C . SER A 1 94 ? -19.371 10.532 19.357 1.00 57.16 94 SER A C 1
ATOM 759 O O . SER A 1 94 ? -20.055 9.604 18.939 1.00 57.16 94 SER A O 1
ATOM 761 N N . SER A 1 95 ? -19.889 11.730 19.648 1.00 54.22 95 SER A N 1
ATOM 762 C CA . SER A 1 95 ? -21.306 12.092 19.505 1.00 54.22 95 SER A CA 1
ATOM 763 C C . SER A 1 95 ? -21.790 12.199 18.050 1.00 54.22 95 SER A C 1
ATOM 765 O O . SER A 1 95 ? -22.997 12.190 17.814 1.00 54.22 95 SER A O 1
ATOM 767 N N . LEU A 1 96 ? -20.879 12.278 17.071 1.00 56.88 96 LEU A N 1
ATOM 768 C CA . LEU A 1 96 ? -21.201 12.337 15.639 1.00 56.88 96 LEU A CA 1
ATOM 769 C C . LEU A 1 96 ? -21.402 10.950 15.015 1.00 56.88 96 LEU A C 1
ATOM 771 O O . LEU A 1 96 ? -21.915 10.845 13.899 1.00 56.88 96 LEU A O 1
ATOM 775 N N . PHE A 1 97 ? -20.992 9.885 15.704 1.00 62.72 97 PHE A N 1
ATOM 776 C CA . PHE A 1 97 ? -20.928 8.551 15.126 1.00 62.72 97 PHE A CA 1
ATOM 777 C C . PHE A 1 97 ? -22.133 7.713 15.554 1.00 62.72 97 PHE A C 1
ATOM 779 O O . PHE A 1 97 ? -22.306 7.377 16.722 1.00 62.72 97 PHE A O 1
ATOM 786 N N . LYS A 1 98 ? -22.984 7.370 14.583 1.00 63.44 98 LYS A N 1
ATOM 787 C CA . LYS A 1 98 ? -24.105 6.439 14.774 1.00 63.44 98 LYS A CA 1
ATOM 788 C C . LYS A 1 98 ? -23.611 4.988 14.754 1.00 63.44 98 LYS A C 1
ATOM 790 O O . LYS A 1 98 ? -22.549 4.699 14.198 1.00 63.44 98 LYS A O 1
ATOM 795 N N . THR A 1 99 ? -24.403 4.069 15.299 1.00 54.31 99 THR A N 1
ATOM 796 C CA . THR A 1 99 ? -24.219 2.616 15.135 1.00 54.31 99 THR A CA 1
ATOM 797 C C . THR A 1 99 ? -24.046 2.279 13.646 1.00 54.31 99 THR A C 1
ATOM 799 O O . THR A 1 99 ? -24.767 2.827 12.812 1.00 54.31 99 THR A O 1
ATOM 802 N N . GLY A 1 100 ? -23.043 1.468 13.294 1.00 62.03 100 GLY A N 1
ATOM 803 C CA . GLY A 1 100 ? -22.654 1.212 11.900 1.00 62.03 100 GLY A CA 1
ATOM 804 C C . GLY A 1 100 ? -21.748 2.255 11.215 1.00 62.03 100 GLY A C 1
ATOM 805 O O . GLY A 1 100 ? -21.455 2.102 10.030 1.00 62.03 100 GLY A O 1
ATOM 806 N N . THR A 1 101 ? -21.269 3.301 11.904 1.00 73.88 101 THR A N 1
ATOM 807 C CA . THR A 1 101 ? -20.358 4.284 11.281 1.00 73.88 101 THR A CA 1
ATOM 808 C C . THR A 1 101 ? -18.970 3.691 11.019 1.00 73.88 101 THR A C 1
ATOM 810 O O . THR A 1 101 ? -18.304 3.187 11.930 1.00 73.88 101 THR A O 1
ATOM 813 N N . VAL A 1 102 ? -18.510 3.817 9.773 1.00 75.56 102 VAL A N 1
ATOM 814 C CA . VAL A 1 102 ? -17.139 3.507 9.353 1.00 75.56 102 VAL A CA 1
ATOM 815 C C . VAL A 1 102 ? -16.386 4.820 9.160 1.00 75.56 102 VAL A C 1
ATOM 817 O O . VAL A 1 102 ? -16.773 5.650 8.339 1.00 75.56 102 VAL A O 1
ATOM 820 N N . LEU A 1 103 ? -15.317 5.018 9.928 1.00 75.81 103 LEU A N 1
ATOM 821 C CA . LEU A 1 103 ? -14.388 6.124 9.721 1.00 75.81 103 LEU A CA 1
ATOM 822 C C . LEU A 1 103 ? -13.414 5.736 8.630 1.00 75.81 103 LEU A C 1
ATOM 824 O O . LEU A 1 103 ? -12.881 4.630 8.649 1.00 75.81 103 LEU A O 1
ATOM 828 N N . GLN A 1 104 ? -13.163 6.646 7.701 1.00 78.50 104 GLN A N 1
ATOM 829 C CA . GLN A 1 104 ? -12.267 6.374 6.593 1.00 78.50 104 GLN A CA 1
ATOM 830 C C . GLN A 1 104 ? -11.325 7.552 6.378 1.00 78.50 104 GLN A C 1
ATOM 832 O O . GLN A 1 104 ? -11.732 8.717 6.405 1.00 78.50 104 GLN A O 1
ATOM 837 N N . MET A 1 105 ? -10.054 7.239 6.160 1.00 75.06 105 MET A N 1
ATOM 838 C CA . MET A 1 105 ? -9.020 8.210 5.838 1.00 75.06 105 MET A CA 1
ATOM 839 C C . MET A 1 105 ? -8.356 7.777 4.534 1.00 75.06 105 MET A C 1
ATOM 841 O O . MET A 1 105 ? -7.717 6.729 4.487 1.00 75.06 105 MET A O 1
ATOM 845 N N . TYR A 1 106 ? -8.531 8.577 3.479 1.00 73.38 106 TYR A N 1
ATOM 846 C CA . TYR A 1 106 ? -8.036 8.287 2.133 1.00 73.38 106 TYR A CA 1
ATOM 847 C C . TYR A 1 106 ? -7.007 9.324 1.682 1.00 73.38 106 TYR A C 1
ATOM 849 O O . TYR A 1 106 ? -7.211 10.534 1.799 1.00 73.38 106 TYR A O 1
ATOM 857 N N . PHE A 1 107 ? -5.936 8.830 1.075 1.00 74.31 107 PHE A N 1
ATOM 858 C CA . PHE A 1 107 ? -4.883 9.593 0.423 1.00 74.31 107 PHE A CA 1
ATOM 859 C C . PHE A 1 107 ? -4.841 9.191 -1.048 1.00 74.31 107 PHE A C 1
ATOM 861 O O . PHE A 1 107 ? -4.686 8.010 -1.367 1.00 74.31 107 PHE A O 1
ATOM 868 N N . LYS A 1 108 ? -4.968 10.158 -1.959 1.00 72.81 108 LYS A N 1
ATOM 869 C CA . LYS A 1 108 ? -4.898 9.908 -3.400 1.00 72.81 108 LYS A CA 1
ATOM 870 C C . LYS A 1 108 ? -3.857 10.814 -4.039 1.00 72.81 108 LYS A C 1
ATOM 872 O O . LYS A 1 108 ? -3.933 12.025 -3.901 1.00 72.81 108 LYS A O 1
ATOM 877 N N . CYS A 1 109 ? -2.929 10.247 -4.798 1.00 68.00 109 CYS A N 1
ATOM 878 C CA . CYS A 1 109 ? -2.027 11.000 -5.666 1.00 68.00 109 CYS A CA 1
ATOM 879 C C . CYS A 1 109 ? -2.357 10.687 -7.127 1.00 68.00 109 CYS A C 1
ATOM 881 O O . CYS A 1 109 ? -2.332 9.523 -7.535 1.00 68.00 109 CYS A O 1
ATOM 883 N N . ILE A 1 110 ? -2.693 11.716 -7.906 1.00 59.91 110 ILE A N 1
ATOM 884 C CA . ILE A 1 110 ? -2.961 11.614 -9.345 1.00 59.91 110 ILE A CA 1
ATOM 885 C C . ILE A 1 110 ? -1.740 12.174 -10.050 1.00 59.91 110 ILE A C 1
ATOM 887 O O . ILE A 1 110 ? -1.587 13.388 -10.067 1.00 59.91 110 ILE A O 1
ATOM 891 N N . ASN A 1 111 ? -0.901 11.311 -10.638 1.00 62.41 111 ASN A N 1
ATOM 892 C CA . ASN A 1 111 ? 0.478 11.663 -10.990 1.00 62.41 111 ASN A CA 1
ATOM 893 C C . ASN A 1 111 ? 1.281 11.865 -9.686 1.00 62.41 111 ASN A C 1
ATOM 895 O O . ASN A 1 111 ? 0.820 12.563 -8.787 1.00 62.41 111 ASN A O 1
ATOM 899 N N . ILE A 1 112 ? 2.446 11.228 -9.506 1.00 54.56 112 ILE A N 1
ATOM 900 C CA . ILE A 1 112 ? 3.115 11.184 -8.179 1.00 54.56 112 ILE A CA 1
ATOM 901 C C . ILE A 1 112 ? 3.447 12.603 -7.636 1.00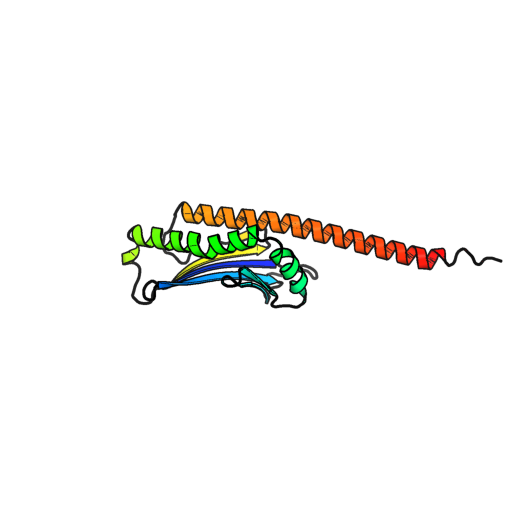 54.56 112 ILE A C 1
ATOM 903 O O . ILE A 1 112 ? 3.666 12.787 -6.442 1.00 54.56 112 ILE A O 1
ATOM 907 N N . ASN A 1 113 ? 3.365 13.630 -8.487 1.00 45.81 113 ASN A N 1
ATOM 908 C CA . ASN A 1 113 ? 3.529 15.041 -8.142 1.00 45.81 113 ASN A CA 1
ATOM 909 C C . ASN A 1 113 ? 2.278 15.768 -7.592 1.00 45.81 113 ASN A C 1
ATOM 911 O O . ASN A 1 113 ? 2.432 16.871 -7.073 1.00 45.81 113 ASN A O 1
ATOM 915 N N . LEU A 1 114 ? 1.053 15.229 -7.692 1.00 46.56 114 LEU A N 1
ATOM 916 C CA . LEU A 1 114 ? -0.174 15.911 -7.233 1.00 46.56 114 LEU A CA 1
ATOM 917 C C . LEU A 1 114 ? -0.961 15.043 -6.242 1.00 46.56 114 LEU A C 1
ATOM 919 O O . LEU A 1 114 ? -1.606 14.063 -6.619 1.00 46.56 114 LEU A O 1
ATOM 923 N N . MET A 1 115 ? -0.935 15.432 -4.966 1.00 46.62 115 MET A N 1
ATOM 924 C CA . MET A 1 115 ? -1.696 14.802 -3.884 1.00 46.62 115 MET A CA 1
ATOM 925 C C . MET A 1 115 ? -3.047 15.509 -3.692 1.00 46.62 115 MET A C 1
ATOM 927 O O . MET A 1 115 ? -3.095 16.707 -3.426 1.00 46.62 115 MET A O 1
ATOM 931 N N . PHE A 1 116 ? -4.147 14.763 -3.791 1.00 46.47 116 PHE A N 1
ATOM 932 C CA . PHE A 1 116 ? -5.496 15.188 -3.422 1.00 46.47 116 PHE A CA 1
ATOM 933 C C . PHE A 1 116 ? -5.934 14.452 -2.152 1.00 46.47 116 PHE A C 1
ATOM 935 O O . PHE A 1 116 ? -5.895 13.223 -2.068 1.00 46.47 116 PHE A O 1
ATOM 942 N N . LEU A 1 117 ? -6.374 15.214 -1.156 1.00 47.28 117 LEU A N 1
ATOM 943 C CA . LEU A 1 117 ? -6.869 14.686 0.108 1.00 47.28 117 LEU A CA 1
ATOM 944 C C . LEU A 1 117 ? -8.399 14.739 0.118 1.00 47.28 117 LEU A C 1
ATOM 946 O O . LEU A 1 117 ? -8.976 15.823 0.054 1.00 47.28 117 LEU A O 1
ATOM 950 N N . SER A 1 118 ? -9.060 13.590 0.236 1.00 43.94 118 SER A N 1
ATOM 951 C CA . SER A 1 118 ? -10.491 13.534 0.545 1.00 43.94 118 SER A CA 1
ATOM 952 C C . SER A 1 118 ? -10.665 13.063 1.989 1.00 43.94 118 SER A C 1
ATOM 954 O O . SER A 1 118 ? -10.610 11.863 2.257 1.00 43.94 118 SER A O 1
ATOM 956 N N . LEU A 1 119 ? -10.872 13.993 2.930 1.00 45.06 119 LEU A N 1
ATOM 957 C CA . LEU A 1 119 ? -11.428 13.632 4.238 1.00 45.06 119 LEU A CA 1
ATOM 958 C C . LEU A 1 119 ? -12.939 13.479 4.091 1.00 45.06 119 LEU A C 1
ATOM 960 O O . LEU A 1 119 ? -13.635 14.472 3.899 1.00 45.06 119 LEU A O 1
ATOM 964 N N . SER A 1 120 ? -13.456 12.268 4.279 1.00 41.66 120 SER A N 1
ATOM 965 C CA . SER A 1 120 ? -14.848 12.089 4.701 1.00 41.66 120 SER A CA 1
ATOM 966 C C . SER A 1 120 ? -14.909 12.067 6.230 1.00 41.66 120 SER A C 1
ATOM 968 O O . SER A 1 120 ? -15.266 11.068 6.844 1.00 41.66 120 SER A O 1
ATOM 970 N N . LEU A 1 121 ? -14.507 13.176 6.852 1.00 43.62 121 LEU A N 1
ATOM 971 C CA . LEU A 1 121 ? -14.758 13.462 8.263 1.00 43.62 121 LEU A CA 1
ATOM 972 C C . LEU A 1 121 ? -15.122 14.938 8.352 1.00 43.62 121 LEU A C 1
ATOM 974 O O . LEU A 1 121 ? -14.331 15.806 7.978 1.00 43.62 121 LEU A O 1
ATOM 978 N N . SER A 1 122 ? -16.321 15.226 8.842 1.00 40.97 122 SER A N 1
ATOM 979 C CA . SER A 1 122 ? -16.741 16.575 9.202 1.00 40.97 122 SER A CA 1
ATOM 980 C C . SER A 1 122 ? -15.773 17.161 10.244 1.00 40.97 122 SER A C 1
ATOM 982 O O . SER A 1 122 ? -15.915 16.913 11.436 1.00 40.97 122 SER A O 1
ATOM 984 N N . GLY A 1 123 ? -14.778 17.937 9.798 1.00 40.06 123 GLY A N 1
ATOM 985 C CA . GLY A 1 123 ? -14.066 18.905 10.640 1.00 40.06 123 GLY A CA 1
ATOM 986 C C . GLY A 1 123 ? -12.784 18.469 11.368 1.00 40.06 123 GLY A C 1
ATOM 987 O O . GLY A 1 123 ? -12.433 19.107 12.357 1.00 40.06 123 GLY A O 1
ATOM 988 N N . VAL A 1 124 ? -12.031 17.455 10.923 1.00 45.69 124 VAL A N 1
ATOM 989 C CA . VAL A 1 124 ? -10.747 17.099 11.576 1.00 45.69 124 VAL A CA 1
ATOM 990 C C . VAL A 1 124 ? -9.568 17.892 10.986 1.00 45.69 124 VAL A C 1
ATOM 992 O O . VAL A 1 124 ? -9.031 17.551 9.935 1.00 45.69 124 VAL A O 1
ATOM 995 N N . ARG A 1 125 ? -9.100 18.931 11.695 1.00 50.84 125 ARG A N 1
ATOM 996 C CA . ARG A 1 125 ? -7.758 19.530 11.515 1.00 50.84 125 ARG A CA 1
ATOM 997 C C . ARG A 1 125 ? -6.839 19.067 12.652 1.00 50.84 125 ARG A C 1
ATOM 999 O O . ARG A 1 125 ? -6.635 19.783 13.624 1.00 50.84 125 ARG A O 1
ATOM 1006 N N . SER A 1 126 ? -6.297 17.853 12.542 1.00 53.06 126 SER A N 1
ATOM 1007 C CA . SER A 1 126 ? -5.339 17.296 13.514 1.00 53.06 126 SER A CA 1
ATOM 1008 C C . SER A 1 126 ? -3.900 17.375 12.986 1.00 53.06 126 SER A C 1
ATOM 1010 O O . SER A 1 126 ? -3.644 17.025 11.834 1.00 53.06 126 SER A O 1
ATOM 1012 N N . LYS A 1 127 ? -2.940 17.786 13.833 1.00 58.34 127 LYS A N 1
ATOM 1013 C CA . LYS A 1 127 ? -1.492 17.806 13.517 1.00 58.34 127 LYS A CA 1
ATOM 1014 C C . LYS A 1 127 ? -0.964 16.429 13.086 1.00 58.34 127 LYS A C 1
ATOM 1016 O O . LYS A 1 127 ? -0.072 16.350 12.247 1.00 58.34 127 LYS A O 1
ATOM 1021 N N . ILE A 1 128 ? -1.548 15.354 13.621 1.00 63.56 128 ILE A N 1
ATOM 1022 C CA . ILE A 1 128 ? -1.211 13.9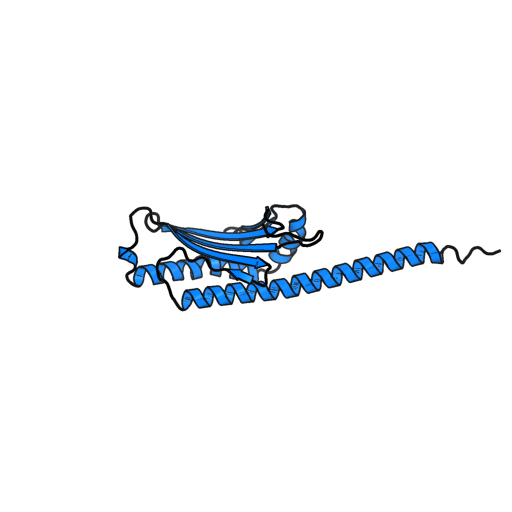63 13.272 1.00 63.56 128 ILE A CA 1
ATOM 1023 C C . ILE A 1 128 ? -1.533 13.697 11.799 1.00 63.56 128 ILE A C 1
ATOM 1025 O O . ILE A 1 128 ? -0.738 13.106 11.077 1.00 63.56 128 ILE A O 1
ATOM 1029 N N . MET A 1 129 ? -2.667 14.212 11.330 1.00 61.00 129 MET A N 1
ATOM 1030 C CA . MET A 1 129 ? -3.136 14.026 9.961 1.00 61.00 129 MET A CA 1
ATOM 1031 C C . MET A 1 129 ? -2.226 14.770 8.962 1.00 61.00 129 MET A C 1
ATOM 1033 O O . MET A 1 129 ? -1.864 14.217 7.929 1.00 61.00 129 MET A O 1
ATOM 1037 N N . PHE A 1 130 ? -1.723 15.959 9.323 1.00 64.06 130 PHE A N 1
ATOM 1038 C CA . PHE A 1 130 ? -0.681 16.654 8.549 1.00 64.06 130 PHE A CA 1
ATOM 1039 C C . PHE A 1 130 ? 0.654 15.887 8.518 1.00 64.06 130 PHE A C 1
ATOM 1041 O O . PHE A 1 130 ? 1.288 15.802 7.471 1.00 64.06 130 PHE A O 1
ATOM 1048 N N . SER A 1 131 ? 1.062 15.273 9.635 1.00 65.25 131 SER A N 1
ATOM 1049 C CA . SER A 1 131 ? 2.272 14.436 9.684 1.00 65.25 131 SER A CA 1
ATOM 1050 C C . SER A 1 131 ? 2.163 13.199 8.786 1.00 65.25 131 SER A C 1
ATOM 1052 O O . SER A 1 131 ? 3.111 12.885 8.069 1.00 65.25 131 SER A O 1
ATOM 1054 N N . ILE A 1 132 ? 1.002 12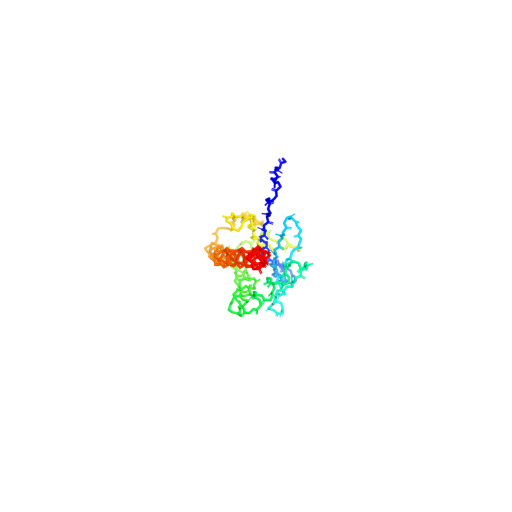.536 8.763 1.00 67.31 132 ILE A N 1
ATOM 1055 C CA . ILE A 1 132 ? 0.724 11.407 7.862 1.00 67.31 132 ILE A CA 1
ATOM 1056 C C . ILE A 1 132 ? 0.832 11.840 6.396 1.00 67.31 132 ILE A C 1
ATOM 1058 O O . ILE A 1 132 ? 1.460 11.150 5.595 1.00 67.31 132 ILE A O 1
ATOM 1062 N N . ILE A 1 133 ? 0.277 13.007 6.055 1.00 62.75 133 ILE A N 1
ATOM 1063 C CA . ILE A 1 133 ? 0.345 13.573 4.702 1.00 62.75 133 ILE A CA 1
ATOM 1064 C C . ILE A 1 133 ? 1.795 13.831 4.278 1.00 62.75 133 ILE A C 1
ATOM 1066 O O . ILE A 1 133 ? 2.188 13.410 3.191 1.00 62.75 133 ILE A O 1
ATOM 1070 N N . LEU A 1 134 ? 2.604 14.473 5.129 1.00 64.81 134 LEU A N 1
ATOM 1071 C CA . LEU A 1 134 ? 4.018 14.736 4.834 1.00 64.81 134 LEU A CA 1
ATOM 1072 C C . LEU A 1 134 ? 4.813 13.441 4.631 1.00 64.81 134 LEU A C 1
ATOM 1074 O O . LEU A 1 134 ? 5.553 13.317 3.661 1.00 64.81 134 LEU A O 1
ATOM 1078 N N . LYS A 1 135 ? 4.591 12.444 5.491 1.00 68.00 135 LYS A N 1
ATOM 1079 C CA . LYS A 1 135 ? 5.225 11.122 5.394 1.00 68.00 135 LYS A CA 1
ATOM 1080 C C . LYS A 1 135 ? 4.852 10.383 4.103 1.00 68.00 135 LYS A C 1
ATOM 1082 O O . LYS A 1 135 ? 5.700 9.758 3.467 1.00 68.00 135 LYS A O 1
ATOM 1087 N N . PHE A 1 136 ? 3.593 10.485 3.676 1.00 65.06 136 PHE A N 1
ATOM 1088 C CA . PHE A 1 136 ? 3.129 9.915 2.409 1.00 65.06 136 PHE A CA 1
ATOM 1089 C C . PHE A 1 136 ? 3.728 10.645 1.192 1.00 65.06 136 PHE A C 1
ATOM 1091 O O . PHE A 1 136 ? 4.030 10.012 0.175 1.00 65.06 136 PHE A O 1
ATOM 1098 N N . TYR A 1 137 ? 3.944 11.961 1.302 1.00 62.91 137 TYR A N 1
ATOM 1099 C CA . TYR A 1 137 ? 4.614 12.779 0.288 1.00 62.91 137 TYR A CA 1
ATOM 1100 C C . TYR A 1 137 ? 6.113 12.454 0.162 1.00 62.91 137 TYR A C 1
ATOM 1102 O O . TYR A 1 137 ? 6.582 12.204 -0.947 1.00 62.91 137 TYR A O 1
ATOM 1110 N N . GLU A 1 138 ? 6.854 12.371 1.271 1.00 60.84 138 GLU A N 1
ATOM 1111 C CA . GLU A 1 138 ? 8.287 12.026 1.278 1.00 60.84 138 GLU A CA 1
ATOM 1112 C C . GLU A 1 138 ? 8.552 10.645 0.660 1.00 60.84 138 GLU A C 1
ATOM 1114 O O . GLU A 1 138 ? 9.381 10.517 -0.243 1.00 60.84 138 GLU A O 1
ATOM 1119 N N . SER A 1 139 ? 7.773 9.629 1.053 1.00 64.50 139 SER A N 1
ATOM 1120 C CA . SER A 1 139 ? 7.833 8.287 0.449 1.00 64.50 139 SER A CA 1
ATOM 1121 C C . SER A 1 139 ? 7.586 8.323 -1.067 1.00 64.50 139 SER A C 1
ATOM 1123 O O . SER A 1 139 ? 8.230 7.612 -1.839 1.00 64.50 139 SER A O 1
ATOM 1125 N N . SER A 1 140 ? 6.676 9.187 -1.522 1.00 61.12 140 SER A N 1
ATOM 1126 C CA . SER A 1 140 ? 6.362 9.336 -2.946 1.00 61.12 140 SER A CA 1
ATOM 1127 C C . SER A 1 140 ? 7.513 9.985 -3.737 1.00 61.12 140 SER A C 1
ATOM 1129 O O . SER A 1 140 ? 7.815 9.532 -4.841 1.00 61.12 140 SER A O 1
ATOM 1131 N N . GLN A 1 141 ? 8.203 10.984 -3.173 1.00 56.53 141 GLN A N 1
ATOM 1132 C CA . GLN A 1 141 ? 9.344 11.662 -3.814 1.00 56.53 141 GLN A CA 1
ATOM 1133 C C . GLN A 1 141 ? 10.578 10.761 -3.979 1.00 56.53 141 GLN A C 1
ATOM 1135 O O . GLN A 1 141 ? 11.224 10.769 -5.034 1.00 56.53 141 GLN A O 1
ATOM 1140 N N . ILE A 1 142 ? 10.877 9.928 -2.977 1.00 56.44 142 ILE A N 1
ATOM 1141 C CA . ILE A 1 142 ? 11.972 8.948 -3.056 1.00 56.44 142 ILE A CA 1
ATOM 1142 C C . ILE A 1 142 ? 11.722 7.979 -4.224 1.00 56.44 142 ILE A C 1
ATOM 1144 O O . ILE A 1 142 ? 12.609 7.746 -5.048 1.00 56.44 142 ILE A O 1
ATOM 1148 N N . ARG A 1 143 ? 10.482 7.497 -4.385 1.00 61.88 143 ARG A N 1
ATOM 1149 C CA . ARG A 1 143 ? 10.110 6.590 -5.483 1.00 61.88 143 ARG A CA 1
ATOM 1150 C C . ARG A 1 143 ? 10.140 7.249 -6.865 1.00 61.88 143 ARG A C 1
ATOM 1152 O O . ARG A 1 143 ? 10.567 6.587 -7.807 1.00 61.88 143 ARG A O 1
ATOM 1159 N N . ILE A 1 144 ? 9.739 8.520 -7.014 1.00 58.78 144 ILE A N 1
ATOM 1160 C CA . ILE A 1 144 ? 9.871 9.245 -8.299 1.00 58.78 144 ILE A CA 1
ATOM 1161 C C . ILE A 1 144 ? 11.330 9.281 -8.730 1.00 58.78 144 ILE A C 1
ATOM 1163 O O . ILE A 1 144 ? 11.637 8.969 -9.877 1.00 58.78 144 ILE A O 1
ATOM 1167 N N . THR A 1 145 ? 12.218 9.644 -7.807 1.00 56.16 145 THR A N 1
ATOM 1168 C CA . THR A 1 145 ? 13.646 9.777 -8.099 1.00 56.16 145 THR A CA 1
ATOM 1169 C C . THR A 1 145 ? 14.222 8.437 -8.548 1.00 56.16 145 THR A C 1
ATOM 1171 O O . THR A 1 145 ? 14.872 8.366 -9.587 1.00 56.16 145 THR A O 1
ATOM 1174 N N . VAL A 1 146 ? 13.900 7.350 -7.839 1.00 59.22 146 VAL A N 1
ATOM 1175 C CA . VAL A 1 146 ? 14.345 5.999 -8.211 1.00 59.22 146 VAL A CA 1
ATOM 1176 C C . VAL A 1 146 ? 13.767 5.560 -9.563 1.00 59.22 146 VAL A C 1
ATOM 1178 O O . VAL A 1 146 ? 14.523 5.114 -10.420 1.00 59.22 146 VAL A O 1
ATOM 1181 N N . ILE A 1 147 ? 12.461 5.724 -9.812 1.00 58.16 147 ILE A N 1
ATOM 1182 C CA . ILE A 1 147 ? 11.833 5.339 -11.092 1.00 58.16 147 ILE A CA 1
ATOM 1183 C C . ILE A 1 147 ? 12.392 6.165 -12.259 1.00 58.16 147 ILE A C 1
ATOM 1185 O O . ILE A 1 147 ? 12.671 5.608 -13.319 1.00 58.16 147 ILE A O 1
ATOM 1189 N N . ALA A 1 148 ? 12.578 7.476 -12.081 1.00 57.62 148 ALA A N 1
ATOM 1190 C CA . ALA A 1 148 ? 13.137 8.355 -13.105 1.00 57.62 148 ALA A CA 1
ATOM 1191 C C . ALA A 1 148 ? 14.584 7.971 -13.444 1.00 57.62 148 ALA A C 1
ATOM 1193 O O . ALA A 1 148 ? 14.932 7.871 -14.621 1.00 57.62 148 ALA A O 1
ATOM 1194 N N . VAL A 1 149 ? 15.402 7.679 -12.427 1.00 62.69 149 VAL A N 1
ATOM 1195 C CA . VAL A 1 149 ? 16.778 7.200 -12.608 1.00 62.69 149 VAL A CA 1
ATOM 1196 C C . VAL A 1 149 ? 16.792 5.844 -13.315 1.00 62.69 149 VAL A C 1
ATOM 1198 O O . VAL A 1 149 ? 17.511 5.684 -14.299 1.00 62.69 149 VAL A O 1
ATOM 1201 N N . VAL A 1 150 ? 15.962 4.884 -12.893 1.00 63.34 150 VAL A N 1
ATOM 1202 C CA . VAL A 1 150 ? 15.875 3.558 -13.530 1.00 63.34 150 VAL A CA 1
ATOM 1203 C C . VAL A 1 150 ? 15.409 3.669 -14.985 1.00 63.34 150 VAL A C 1
ATOM 1205 O O . VAL A 1 150 ? 16.007 3.052 -15.862 1.00 63.34 150 VAL A O 1
ATOM 1208 N N . SER A 1 151 ? 14.399 4.492 -15.276 1.00 65.38 151 SER A N 1
ATOM 1209 C CA . SER A 1 151 ? 13.917 4.742 -16.642 1.00 65.38 151 SER A CA 1
ATOM 1210 C C . SER A 1 151 ? 15.003 5.354 -17.539 1.00 65.38 151 SER A C 1
ATOM 1212 O O . SER A 1 151 ? 15.209 4.907 -18.674 1.00 65.38 151 SER A O 1
ATOM 1214 N N . ALA A 1 152 ? 15.761 6.324 -17.018 1.00 67.62 152 ALA A N 1
ATOM 1215 C CA . ALA A 1 152 ? 16.884 6.927 -17.729 1.00 67.62 152 ALA A CA 1
ATOM 1216 C C . ALA A 1 152 ? 17.996 5.903 -18.008 1.00 67.62 152 ALA A C 1
ATOM 1218 O O . ALA A 1 152 ? 18.466 5.794 -19.141 1.00 67.62 152 ALA A O 1
ATOM 1219 N N . VAL A 1 153 ? 18.370 5.097 -17.009 1.00 73.62 153 VAL A N 1
ATOM 1220 C CA . VAL A 1 153 ? 19.387 4.042 -17.149 1.00 73.62 153 VAL A CA 1
ATOM 1221 C C . VAL A 1 153 ? 18.955 2.992 -18.174 1.00 73.62 153 VAL A C 1
ATOM 1223 O O . VAL A 1 153 ? 19.732 2.652 -19.066 1.00 73.62 153 VAL A O 1
ATOM 1226 N N . MET A 1 154 ? 17.707 2.524 -18.113 1.00 70.50 154 MET A N 1
ATOM 1227 C CA . MET A 1 154 ? 17.172 1.560 -19.080 1.00 70.50 154 MET A CA 1
ATOM 1228 C C . MET A 1 154 ? 17.173 2.122 -20.505 1.00 70.50 154 MET A C 1
ATOM 1230 O O . MET A 1 154 ? 17.557 1.419 -21.439 1.00 70.50 154 MET A O 1
ATOM 1234 N N . SER A 1 155 ? 16.830 3.400 -20.677 1.00 77.62 155 SER A N 1
ATOM 1235 C CA . SER A 1 155 ? 16.880 4.073 -21.981 1.00 77.62 155 SER A CA 1
ATOM 1236 C C . SER A 1 155 ? 18.308 4.139 -22.536 1.00 77.62 155 SER A C 1
ATOM 1238 O O . SER A 1 155 ? 18.527 3.837 -23.709 1.00 77.62 155 SER A O 1
ATOM 1240 N N . ILE A 1 156 ? 19.298 4.455 -21.693 1.00 83.69 156 ILE A N 1
ATOM 1241 C CA . ILE A 1 156 ? 20.721 4.473 -22.074 1.00 83.69 156 ILE A CA 1
ATOM 1242 C C . ILE A 1 156 ? 21.186 3.078 -22.510 1.00 83.69 156 ILE A C 1
ATOM 1244 O O . ILE A 1 156 ? 21.846 2.945 -23.542 1.00 83.69 156 ILE A O 1
ATOM 1248 N N . ILE A 1 157 ? 20.814 2.033 -21.764 1.00 79.06 157 ILE A N 1
ATOM 1249 C CA . ILE A 1 157 ? 21.162 0.643 -22.096 1.00 79.06 157 ILE A CA 1
ATOM 1250 C C . ILE A 1 157 ? 20.564 0.248 -23.450 1.00 79.06 157 ILE A C 1
ATOM 1252 O O . ILE A 1 157 ? 21.270 -0.302 -24.296 1.00 79.06 157 ILE A O 1
ATOM 1256 N N . ILE A 1 158 ? 19.289 0.566 -23.693 1.00 82.94 158 ILE A N 1
ATOM 1257 C CA . ILE A 1 158 ? 18.618 0.275 -24.968 1.00 82.94 158 ILE A CA 1
ATOM 1258 C C . ILE A 1 158 ? 19.332 0.976 -26.132 1.00 82.94 158 ILE A C 1
ATOM 1260 O O . ILE A 1 158 ? 19.616 0.337 -27.148 1.00 82.94 158 ILE A O 1
ATOM 1264 N N . ILE A 1 159 ? 19.683 2.258 -25.979 1.00 85.75 159 ILE A N 1
ATOM 1265 C CA . ILE A 1 159 ? 20.416 3.021 -27.001 1.00 85.75 159 ILE A CA 1
ATOM 1266 C C . ILE A 1 159 ? 21.794 2.398 -27.268 1.00 85.75 159 ILE A C 1
ATOM 1268 O O . ILE A 1 159 ? 22.178 2.220 -28.426 1.00 85.75 159 ILE A O 1
ATOM 1272 N N . ALA A 1 160 ? 22.528 2.012 -26.222 1.00 85.31 160 ALA A N 1
ATOM 1273 C CA . ALA A 1 160 ? 23.846 1.394 -26.353 1.00 85.31 160 ALA A CA 1
ATOM 1274 C C . ALA A 1 160 ? 23.789 0.036 -27.078 1.00 85.31 160 ALA A C 1
ATOM 1276 O O . ALA A 1 160 ? 24.621 -0.253 -27.948 1.00 85.31 160 ALA A O 1
ATOM 1277 N N . LEU A 1 161 ? 22.781 -0.787 -26.770 1.00 87.56 161 LEU A N 1
ATOM 1278 C CA . LEU A 1 161 ? 22.541 -2.062 -27.451 1.00 87.56 161 LEU A CA 1
ATOM 1279 C C . LEU A 1 161 ? 22.172 -1.852 -28.925 1.00 87.56 161 LEU A C 1
ATOM 1281 O O . LEU A 1 161 ? 22.725 -2.530 -29.796 1.00 87.56 161 LEU A O 1
ATOM 1285 N N . ALA A 1 162 ? 21.307 -0.878 -29.221 1.00 85.69 162 ALA A N 1
ATOM 1286 C CA . ALA A 1 162 ? 20.937 -0.518 -30.588 1.00 85.69 162 ALA A CA 1
ATOM 1287 C C . ALA A 1 162 ? 22.153 -0.043 -31.403 1.00 85.69 162 ALA A C 1
ATOM 1289 O O . ALA A 1 162 ? 22.363 -0.504 -32.527 1.00 85.69 162 ALA A O 1
ATOM 1290 N N . PHE A 1 163 ? 23.004 0.808 -30.823 1.00 86.75 163 PHE A N 1
ATOM 1291 C CA . PHE A 1 163 ? 24.234 1.283 -31.461 1.00 86.75 163 PHE A CA 1
ATOM 1292 C C . PHE A 1 163 ? 25.229 0.144 -31.727 1.00 86.75 163 PHE A C 1
ATOM 1294 O O . PHE A 1 163 ? 25.813 0.051 -32.810 1.00 86.75 163 PHE A O 1
ATOM 1301 N N . THR A 1 164 ? 25.384 -0.776 -30.773 1.00 86.50 164 THR A N 1
ATOM 1302 C CA . THR A 1 164 ? 26.253 -1.953 -30.920 1.00 86.50 164 THR A CA 1
ATOM 1303 C C . THR A 1 164 ? 25.749 -2.880 -32.030 1.00 86.50 164 THR A C 1
ATOM 1305 O O . THR A 1 164 ? 26.534 -3.334 -32.867 1.00 86.50 164 THR A O 1
ATOM 1308 N N . ALA A 1 165 ? 24.436 -3.123 -32.101 1.00 85.50 165 ALA A N 1
ATOM 1309 C CA . ALA A 1 165 ? 23.820 -3.907 -33.168 1.00 85.50 165 ALA A CA 1
ATOM 1310 C C . ALA A 1 165 ? 23.972 -3.231 -34.543 1.00 85.50 165 ALA A C 1
ATOM 1312 O O . ALA A 1 165 ? 24.318 -3.895 -35.523 1.00 85.50 165 ALA A O 1
ATOM 1313 N N . TYR A 1 166 ? 23.790 -1.909 -34.607 1.00 81.06 166 TYR A N 1
ATOM 1314 C CA . TYR A 1 166 ? 23.996 -1.108 -35.813 1.00 81.06 166 TYR A CA 1
ATOM 1315 C C . TYR A 1 166 ? 25.444 -1.198 -36.317 1.00 81.06 166 TYR A C 1
ATOM 1317 O O . TYR A 1 166 ? 25.680 -1.532 -37.480 1.00 81.06 166 TYR A O 1
ATOM 1325 N N . LYS A 1 167 ? 26.430 -1.012 -35.426 1.00 82.44 167 LYS A N 1
ATOM 1326 C CA . LYS A 1 167 ? 27.856 -1.151 -35.756 1.00 82.44 167 LYS A CA 1
ATOM 1327 C C . LYS A 1 167 ? 28.208 -2.576 -36.185 1.00 82.44 167 LYS A C 1
ATOM 1329 O O . LYS A 1 167 ? 28.985 -2.747 -37.114 1.00 82.44 167 LYS A O 1
ATOM 1334 N N . LYS A 1 168 ? 27.620 -3.609 -35.574 1.00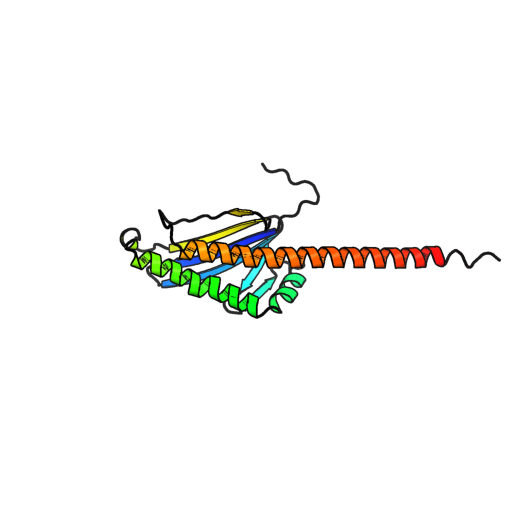 83.12 168 LYS A N 1
ATOM 1335 C CA . LYS A 1 168 ? 27.814 -5.006 -36.002 1.00 83.12 168 LYS A CA 1
ATOM 1336 C C . LYS A 1 168 ? 27.255 -5.267 -37.405 1.00 83.12 168 LYS A C 1
ATOM 1338 O O . LYS A 1 168 ? 27.828 -6.070 -38.135 1.00 83.12 168 LYS A O 1
ATOM 1343 N N . ARG A 1 169 ? 26.160 -4.605 -37.791 1.00 78.00 169 ARG A N 1
ATOM 1344 C CA . ARG A 1 169 ? 25.530 -4.751 -39.113 1.00 78.00 169 ARG A CA 1
ATOM 1345 C C . ARG A 1 169 ? 26.302 -4.009 -40.211 1.00 78.00 169 ARG A C 1
ATOM 1347 O O . ARG A 1 169 ? 26.545 -4.600 -41.256 1.00 78.00 169 ARG A O 1
ATOM 1354 N N . ASN A 1 170 ? 26.757 -2.785 -39.937 1.00 72.62 170 ASN A N 1
ATOM 1355 C CA . ASN A 1 170 ? 27.443 -1.924 -40.916 1.00 72.62 170 ASN A CA 1
ATOM 1356 C C . ASN A 1 170 ? 28.980 -1.999 -40.859 1.00 72.62 170 ASN A C 1
ATOM 1358 O O . ASN A 1 170 ? 29.662 -1.622 -41.803 1.00 72.62 170 ASN A O 1
ATOM 1362 N N . GLY A 1 171 ? 29.556 -2.506 -39.771 1.00 58.12 171 GLY A N 1
ATOM 1363 C CA . GLY A 1 171 ? 30.988 -2.807 -39.671 1.00 58.12 171 GLY A CA 1
ATOM 1364 C C . GLY A 1 171 ? 31.366 -4.123 -40.354 1.00 58.12 171 GLY A C 1
ATOM 1365 O O . GLY A 1 171 ? 32.522 -4.322 -40.707 1.00 58.12 171 GLY A O 1
ATOM 1366 N N . LYS A 1 172 ? 30.393 -5.014 -40.596 1.00 52.97 172 LYS A N 1
ATOM 1367 C CA . LYS A 1 172 ? 30.603 -6.272 -41.331 1.00 52.97 172 LYS A CA 1
ATOM 1368 C C . LYS A 1 172 ? 30.611 -6.083 -42.855 1.00 52.97 172 LYS A C 1
ATOM 1370 O O . LYS A 1 172 ? 31.070 -6.973 -43.559 1.00 52.97 172 LYS A O 1
ATOM 1375 N N . SER A 1 173 ? 30.135 -4.941 -43.360 1.00 49.34 173 SER A N 1
ATOM 1376 C CA . SER A 1 173 ? 30.131 -4.606 -44.791 1.00 49.34 173 SER A CA 1
ATOM 1377 C C . SER A 1 173 ? 31.411 -3.920 -45.285 1.00 49.34 173 SER A C 1
ATOM 1379 O O . SER A 1 173 ? 31.566 -3.778 -46.488 1.00 49.34 173 SER A O 1
ATOM 1381 N N . ILE A 1 174 ? 32.337 -3.519 -44.402 1.00 47.97 174 ILE A N 1
ATOM 1382 C CA . ILE A 1 174 ? 33.563 -2.783 -44.791 1.00 47.97 174 ILE A CA 1
ATOM 1383 C C . ILE A 1 174 ? 34.778 -3.719 -45.007 1.00 47.97 174 ILE A C 1
ATOM 1385 O O . ILE A 1 174 ? 35.789 -3.298 -45.549 1.00 47.97 174 ILE A O 1
ATOM 1389 N N . LEU A 1 175 ? 34.684 -5.013 -44.667 1.00 50.53 175 LEU A N 1
ATOM 1390 C CA . LEU A 1 175 ? 35.763 -6.009 -44.864 1.00 50.53 175 LEU A CA 1
ATOM 1391 C C . LEU A 1 175 ? 35.539 -6.949 -46.067 1.00 50.53 175 LEU A C 1
ATOM 1393 O O . LEU A 1 175 ? 36.034 -8.073 -46.082 1.00 50.53 175 LEU A O 1
ATOM 1397 N N . LYS A 1 176 ? 34.779 -6.508 -47.073 1.00 44.81 176 LYS A N 1
ATOM 1398 C CA . LYS A 1 176 ? 34.708 -7.164 -48.387 1.00 44.81 176 LYS A CA 1
ATOM 1399 C C . LYS A 1 176 ? 34.783 -6.116 -49.488 1.00 44.81 176 LYS A C 1
ATOM 1401 O O . LYS A 1 176 ? 33.765 -5.730 -50.052 1.00 44.81 176 LYS A O 1
ATOM 1406 N N . LEU A 1 177 ? 35.992 -5.653 -49.746 1.00 43.22 177 LEU A N 1
ATOM 1407 C CA . LEU A 1 177 ? 36.400 -5.126 -51.039 1.00 43.22 177 LEU A CA 1
ATOM 1408 C C . LEU A 1 177 ? 37.720 -5.840 -51.326 1.00 43.22 177 LEU A C 1
ATOM 1410 O O . LEU A 1 177 ? 38.727 -5.532 -50.689 1.00 43.22 177 LEU A O 1
ATOM 1414 N N . ASP A 1 178 ? 37.612 -6.888 -52.147 1.00 40.66 178 ASP A N 1
ATOM 1415 C CA . ASP A 1 178 ? 38.730 -7.465 -52.900 1.00 40.66 178 ASP A CA 1
ATOM 1416 C C . ASP A 1 178 ? 39.383 -6.384 -53.778 1.00 40.66 178 ASP A C 1
ATOM 1418 O O . ASP A 1 178 ? 38.637 -5.495 -54.263 1.00 40.66 178 ASP A O 1
#

Organism: Poecilia reticulata (NCBI:txid8081)

InterPro domains:
  IPR001039 MHC class I alpha chain, alpha1 alpha2 domains [PR01638] (7-23)
  IPR001039 MHC class I alpha chain, alpha1 alpha2 domains [PR01638] (28-45)
  IPR011161 MHC class I-like antigen recognition-like [PF00129] (7-82)
  IPR011162 MHC classes I/II-like antigen recognition protein [SSF54452] (6-95)
  IPR037055 MHC class I-like antigen recognition-like superfamily [G3DSA:3.30.500.10] (5-102)
  IPR050208 Antigen-presenting and immune regulatory MHC class I-related [PTHR16675] (7-99)